Protein AF-A0A170X2B5-F1 (afdb_monomer_lite)

Structure (mmCIF, N/CA/C/O backbone):
data_AF-A0A170X2B5-F1
#
_entry.id   AF-A0A170X2B5-F1
#
loop_
_atom_site.group_PDB
_atom_site.id
_atom_site.type_symbol
_atom_site.label_atom_id
_atom_site.label_alt_id
_atom_site.label_comp_id
_atom_site.label_asym_id
_atom_site.label_entity_id
_atom_site.label_seq_id
_atom_site.pdbx_PDB_ins_code
_atom_site.Cartn_x
_atom_site.Cartn_y
_atom_site.Cartn_z
_atom_site.occupancy
_atom_site.B_iso_or_equiv
_atom_site.auth_seq_id
_atom_site.auth_comp_id
_atom_site.auth_asym_id
_atom_site.auth_atom_id
_atom_site.pdbx_PDB_model_num
ATOM 1 N N . ARG A 1 1 ? 8.138 -15.549 -5.832 1.00 56.69 1 ARG A N 1
ATOM 2 C CA . ARG A 1 1 ? 6.780 -16.140 -5.921 1.00 56.69 1 ARG A CA 1
ATOM 3 C C . ARG A 1 1 ? 6.515 -16.837 -4.591 1.00 56.69 1 ARG A C 1
ATOM 5 O O . ARG A 1 1 ? 7.469 -17.420 -4.102 1.00 56.69 1 ARG A O 1
ATOM 12 N N . ASN A 1 2 ? 5.337 -16.688 -3.973 1.00 73.25 2 ASN A N 1
ATOM 13 C CA . ASN A 1 2 ? 4.998 -17.035 -2.564 1.00 73.25 2 ASN A CA 1
ATOM 14 C C . ASN A 1 2 ? 5.078 -15.882 -1.540 1.00 73.25 2 ASN A C 1
ATOM 16 O O . ASN A 1 2 ? 5.063 -16.135 -0.339 1.00 73.25 2 ASN A O 1
ATOM 20 N N . ILE A 1 3 ? 5.154 -14.622 -1.978 1.00 79.69 3 ILE A N 1
ATOM 21 C CA . ILE A 1 3 ? 5.000 -13.473 -1.072 1.00 79.69 3 ILE A CA 1
ATOM 22 C C . ILE A 1 3 ? 3.590 -12.928 -1.269 1.00 79.69 3 ILE A C 1
ATOM 24 O O . ILE A 1 3 ? 3.231 -12.557 -2.380 1.00 79.69 3 ILE A O 1
ATOM 28 N N . MET A 1 4 ? 2.819 -12.886 -0.188 1.00 86.19 4 MET A N 1
ATOM 29 C CA . MET A 1 4 ? 1.478 -12.313 -0.137 1.00 86.19 4 MET A CA 1
ATOM 30 C C . MET A 1 4 ? 1.563 -10.942 0.532 1.00 86.19 4 MET A C 1
ATOM 32 O O . MET A 1 4 ? 1.890 -10.845 1.717 1.00 86.19 4 MET A O 1
ATOM 36 N N . VAL A 1 5 ? 1.322 -9.878 -0.233 1.00 88.00 5 VAL A N 1
ATOM 37 C CA . VAL A 1 5 ? 1.413 -8.499 0.264 1.00 88.00 5 VAL A CA 1
ATOM 38 C C . VAL A 1 5 ? 0.024 -8.029 0.665 1.00 88.00 5 VAL A C 1
ATOM 40 O O . VAL A 1 5 ? -0.795 -7.701 -0.182 1.00 88.00 5 VAL A O 1
ATOM 43 N N . LEU A 1 6 ? -0.244 -8.008 1.967 1.00 90.75 6 LEU A N 1
ATOM 44 C CA . LEU A 1 6 ? -1.526 -7.553 2.492 1.00 90.75 6 LEU A CA 1
ATOM 45 C C . LEU A 1 6 ? -1.599 -6.018 2.560 1.00 90.75 6 LEU A C 1
ATOM 47 O O . LEU A 1 6 ? -0.607 -5.385 2.950 1.00 90.75 6 LEU A O 1
ATOM 51 N N . PRO A 1 7 ? -2.761 -5.404 2.270 1.00 90.25 7 PRO A N 1
ATOM 52 C CA . PRO A 1 7 ? -2.955 -3.981 2.499 1.00 90.25 7 PRO A CA 1
ATOM 53 C C . PRO A 1 7 ? -2.938 -3.688 3.997 1.00 90.25 7 PRO A C 1
ATOM 55 O O . PRO A 1 7 ? -3.407 -4.469 4.824 1.00 90.25 7 PRO A O 1
ATOM 58 N N . ARG A 1 8 ? -2.402 -2.524 4.349 1.00 92.25 8 ARG A N 1
ATOM 59 C CA . ARG A 1 8 ? -2.264 -2.091 5.735 1.00 92.25 8 ARG A CA 1
ATOM 60 C C . ARG A 1 8 ? -2.862 -0.708 5.901 1.00 92.25 8 ARG A C 1
ATOM 62 O O . ARG A 1 8 ? -2.387 0.241 5.280 1.00 92.25 8 ARG A O 1
ATOM 69 N N . GLN A 1 9 ? -3.851 -0.587 6.774 1.00 94.00 9 GLN A N 1
ATOM 70 C CA . GLN A 1 9 ? -4.535 0.664 7.054 1.00 94.00 9 GLN A CA 1
ATOM 71 C C . GLN A 1 9 ? -3.797 1.494 8.113 1.00 94.00 9 GLN A C 1
ATOM 73 O O . GLN A 1 9 ? -3.094 0.987 8.998 1.00 94.00 9 GLN A O 1
ATOM 78 N N . THR A 1 10 ? -3.952 2.810 8.011 1.00 90.81 10 THR A N 1
ATOM 79 C CA . THR A 1 10 ? -3.491 3.770 9.014 1.00 90.81 10 THR A CA 1
ATOM 80 C C . THR A 1 10 ? -4.519 3.884 10.133 1.00 90.81 10 THR A C 1
ATOM 82 O O . THR A 1 10 ? -5.711 3.942 9.868 1.00 90.81 10 THR A O 1
ATOM 85 N N . CYS A 1 11 ? -4.070 3.947 11.388 1.00 92.31 11 CYS A N 1
ATOM 86 C CA . CYS A 1 11 ? -4.952 4.139 12.548 1.00 92.31 11 CYS A CA 1
ATOM 87 C C . CYS A 1 11 ? -4.786 5.512 13.219 1.00 92.31 11 CYS A C 1
ATOM 89 O O . CYS A 1 11 ? -5.167 5.687 14.371 1.00 92.31 11 CYS A O 1
ATOM 91 N N . GLY A 1 12 ? -4.144 6.469 12.540 1.00 90.94 12 GLY A N 1
ATOM 92 C CA . GLY A 1 12 ? -3.863 7.803 13.086 1.00 90.94 12 GLY A CA 1
ATOM 93 C C . GLY A 1 12 ? -2.773 7.850 14.166 1.00 90.94 12 GLY A C 1
ATOM 94 O O . GLY A 1 12 ? -2.406 8.933 14.610 1.00 90.94 12 GLY A O 1
ATOM 95 N N . LEU A 1 13 ? -2.206 6.709 14.572 1.00 92.62 13 LEU A N 1
ATOM 96 C CA . LEU A 1 13 ? -1.119 6.652 15.551 1.00 92.62 13 LEU A CA 1
ATOM 97 C C . LEU A 1 13 ? 0.247 6.707 14.865 1.00 92.62 13 LEU A C 1
ATOM 99 O O . LEU A 1 13 ? 0.565 5.891 13.999 1.00 92.62 13 LEU A O 1
ATOM 103 N N . PHE A 1 14 ? 1.081 7.655 15.290 1.00 90.00 14 PHE A N 1
ATOM 104 C CA . PHE A 1 14 ? 2.428 7.849 14.756 1.00 90.00 14 PHE A CA 1
ATOM 105 C C . PHE A 1 14 ? 3.500 7.412 15.759 1.00 90.00 14 PHE A C 1
ATOM 107 O O . PHE A 1 14 ? 3.285 7.410 16.971 1.00 90.00 14 PHE A O 1
ATOM 114 N N . THR A 1 15 ? 4.696 7.093 15.259 1.00 87.06 15 THR A N 1
ATOM 115 C CA . THR A 1 15 ? 5.852 6.659 16.072 1.00 87.06 15 THR A CA 1
ATOM 116 C C . THR A 1 15 ? 6.238 7.647 17.175 1.00 87.06 15 THR A C 1
ATOM 118 O O . THR A 1 15 ? 6.606 7.233 18.274 1.00 87.06 15 THR A O 1
ATOM 121 N N . HIS A 1 16 ? 6.160 8.946 16.877 1.00 85.62 16 HIS A N 1
ATOM 122 C CA . HIS A 1 16 ? 6.552 10.046 17.762 1.00 85.62 16 HIS A CA 1
ATOM 123 C C . HIS A 1 16 ? 5.426 10.490 18.708 1.00 85.62 16 HIS A C 1
ATOM 125 O O . HIS A 1 16 ? 5.660 11.263 19.641 1.00 85.62 16 HIS A O 1
ATOM 131 N N . THR A 1 17 ? 4.205 10.000 18.488 1.00 85.75 17 THR A N 1
ATOM 132 C CA . THR A 1 17 ? 3.031 10.348 19.281 1.00 85.75 17 THR A CA 1
ATOM 133 C C . THR A 1 17 ? 2.853 9.324 20.391 1.00 85.75 17 THR A C 1
ATOM 135 O O . THR A 1 17 ? 2.286 8.249 20.203 1.00 85.75 17 THR A O 1
ATOM 138 N N . ILE A 1 18 ? 3.400 9.661 21.554 1.00 88.69 18 ILE A N 1
ATOM 139 C CA . ILE A 1 18 ? 3.427 8.788 22.735 1.00 88.69 18 ILE A CA 1
ATOM 140 C C . ILE A 1 18 ? 2.471 9.293 23.825 1.00 88.69 18 ILE A C 1
ATOM 142 O O . ILE A 1 18 ? 1.933 8.502 24.594 1.00 88.69 18 ILE A O 1
ATOM 146 N N . LEU A 1 19 ? 2.256 10.610 23.870 1.00 91.62 19 LEU A N 1
ATOM 147 C CA . LEU A 1 19 ? 1.374 11.286 24.819 1.00 91.62 19 LEU A CA 1
ATOM 148 C C . LEU A 1 19 ? 0.162 11.849 24.084 1.00 91.62 19 LEU A C 1
ATOM 150 O O . LEU A 1 19 ? 0.310 12.367 22.972 1.00 91.62 19 LEU A O 1
ATOM 154 N N . ILE A 1 20 ? -1.006 11.818 24.723 1.00 91.69 20 ILE A N 1
ATOM 155 C CA . ILE A 1 20 ? -2.254 12.328 24.137 1.00 91.69 20 ILE A CA 1
ATOM 156 C C . ILE A 1 20 ? -2.165 13.826 23.825 1.00 91.69 20 ILE A C 1
ATOM 158 O O . ILE A 1 20 ? -2.660 14.286 22.801 1.00 91.69 20 ILE A O 1
ATOM 162 N N . SER A 1 21 ? -1.443 14.583 24.654 1.00 91.31 21 SER A N 1
ATOM 163 C CA . SER A 1 21 ? -1.207 16.019 24.467 1.00 91.31 21 SER A CA 1
ATOM 164 C C . SER A 1 21 ? -0.381 16.351 23.221 1.00 91.31 21 SER A C 1
ATOM 166 O O . SER A 1 21 ? -0.419 17.480 22.742 1.00 91.31 21 SER A O 1
ATOM 168 N N . ARG A 1 22 ? 0.363 15.374 22.686 1.00 90.81 22 ARG A N 1
ATOM 169 C CA . ARG A 1 22 ? 1.165 15.500 21.459 1.00 90.81 22 ARG A CA 1
ATOM 170 C C . ARG A 1 22 ? 0.482 14.876 20.244 1.00 90.81 22 ARG A C 1
ATOM 172 O O . ARG A 1 22 ? 1.098 14.803 19.180 1.00 90.81 22 ARG A O 1
ATOM 179 N N . TYR A 1 23 ? -0.747 14.383 20.391 1.00 93.06 23 TYR A N 1
ATOM 180 C CA . TYR A 1 23 ? -1.500 13.858 19.263 1.00 93.06 23 TYR A CA 1
ATOM 181 C C . TYR A 1 23 ? -1.845 14.995 18.289 1.00 93.06 23 TYR A C 1
ATOM 183 O O . TYR A 1 23 ? -2.363 16.025 18.731 1.00 93.06 23 TYR A O 1
ATOM 191 N N . PRO A 1 24 ? -1.561 14.864 16.979 1.00 90.69 24 PRO A N 1
ATOM 192 C CA . PRO A 1 24 ? -1.877 15.911 16.011 1.00 90.69 24 PRO A CA 1
ATOM 193 C C . PRO A 1 24 ? -3.379 16.218 15.982 1.00 90.69 24 PRO A C 1
ATOM 195 O O . PRO A 1 24 ? -4.180 15.364 15.616 1.00 90.69 24 PRO A O 1
ATOM 198 N N . GLY A 1 25 ? -3.762 17.447 16.340 1.00 90.56 25 GLY A N 1
ATOM 199 C CA . GLY A 1 25 ? -5.168 17.857 16.476 1.00 90.56 25 GLY A CA 1
ATOM 200 C C . GLY A 1 25 ? -5.806 17.537 17.834 1.00 90.56 25 GLY A C 1
ATOM 201 O O . GLY A 1 25 ? -6.996 17.762 18.005 1.00 90.56 25 GLY A O 1
ATOM 202 N N . GLY A 1 26 ? -5.026 17.059 18.806 1.00 92.44 26 GLY A N 1
ATOM 203 C CA . GLY A 1 26 ? -5.472 16.854 20.180 1.00 92.44 26 GLY A CA 1
ATOM 204 C C . GLY A 1 26 ? -6.373 15.635 20.379 1.00 92.44 26 GLY A C 1
ATOM 205 O O . GLY A 1 26 ? -6.635 14.855 19.464 1.00 92.44 26 GLY A O 1
ATOM 206 N N . ARG A 1 27 ? -6.826 15.461 21.624 1.00 93.81 27 ARG A N 1
ATOM 207 C CA . ARG A 1 27 ? -7.636 14.308 22.036 1.00 93.81 27 ARG A CA 1
ATOM 208 C C . ARG A 1 27 ? -8.955 14.209 21.271 1.00 93.81 27 ARG A C 1
ATOM 210 O O . ARG A 1 27 ? -9.309 13.118 20.845 1.00 93.81 27 ARG A O 1
ATOM 217 N N . GLU A 1 28 ? -9.636 15.334 21.075 1.00 95.31 28 GLU A N 1
ATOM 218 C CA . GLU A 1 28 ? -10.939 15.384 20.401 1.00 95.31 28 GLU A CA 1
ATOM 219 C C . GLU A 1 28 ? -10.862 14.787 18.995 1.00 95.31 28 GLU A C 1
ATOM 221 O O . GLU A 1 28 ? -11.665 13.928 18.657 1.00 95.31 28 GLU A O 1
ATOM 226 N N . LYS A 1 29 ? -9.817 15.107 18.222 1.00 95.31 29 LYS A N 1
ATOM 227 C CA . LYS A 1 29 ? -9.622 14.530 16.885 1.00 95.31 29 LYS A CA 1
ATOM 228 C C . LYS A 1 29 ? -9.412 13.012 16.900 1.00 95.31 29 LYS A C 1
ATOM 230 O O . LYS A 1 29 ? -9.828 12.317 15.971 1.00 95.31 29 LYS A O 1
ATOM 235 N N . LEU A 1 30 ? -8.728 12.483 17.918 1.00 95.69 30 LEU A N 1
ATOM 236 C CA . LEU A 1 30 ? -8.590 11.033 18.079 1.00 95.69 30 LEU A CA 1
ATOM 237 C C . LEU A 1 30 ? -9.952 10.399 18.392 1.00 95.69 30 LEU A C 1
ATOM 239 O O . LEU A 1 30 ? -10.316 9.399 17.776 1.00 95.69 30 LEU A O 1
ATOM 243 N N . ASP A 1 31 ? -10.713 11.011 19.299 1.00 96.88 31 ASP A N 1
ATOM 244 C CA . ASP A 1 31 ? -12.041 10.541 19.698 1.00 96.88 31 ASP A CA 1
ATOM 245 C C . ASP A 1 31 ? -13.045 10.602 18.534 1.00 96.88 31 ASP A C 1
ATOM 247 O O . ASP A 1 31 ? -13.781 9.641 18.323 1.00 96.88 31 ASP A O 1
ATOM 251 N N . GLU A 1 32 ? -13.017 11.653 17.713 1.00 97.44 32 GLU A N 1
ATOM 252 C CA . GLU A 1 32 ? -13.817 11.774 16.487 1.00 97.44 32 GLU A CA 1
ATOM 253 C C . GLU A 1 32 ? -13.506 10.656 15.485 1.00 97.44 32 GLU A C 1
ATOM 255 O O . GLU A 1 32 ? -14.419 10.052 14.923 1.00 97.44 32 GLU A O 1
ATOM 260 N N . SER A 1 33 ? -12.223 10.323 15.287 1.00 97.12 33 SER A N 1
ATOM 261 C CA . SER A 1 33 ? -11.824 9.214 14.406 1.00 97.12 33 SER A CA 1
ATOM 262 C C . SER A 1 33 ? -12.380 7.866 14.886 1.00 97.12 33 SER A C 1
ATOM 264 O O . SER A 1 33 ? -12.791 7.027 14.079 1.00 97.12 33 SER A O 1
ATOM 266 N N . ILE A 1 34 ? -12.438 7.673 16.207 1.00 97.88 34 ILE A N 1
ATOM 267 C CA . ILE A 1 34 ? -12.951 6.467 16.868 1.00 97.88 34 ILE A CA 1
ATOM 268 C C . ILE A 1 34 ? -14.485 6.394 16.820 1.00 97.88 34 ILE A C 1
ATOM 270 O O . ILE A 1 34 ? -15.044 5.318 16.610 1.00 97.88 34 ILE A O 1
ATOM 274 N N . GLN A 1 35 ? -15.174 7.511 17.048 1.00 97.06 35 GLN A N 1
ATOM 275 C CA . GLN A 1 35 ? -16.621 7.568 17.269 1.00 97.06 35 GLN A CA 1
ATOM 276 C C . GLN A 1 35 ? -17.369 7.933 15.983 1.00 97.06 35 GLN A C 1
ATOM 278 O O . GLN A 1 35 ? -17.970 8.997 15.865 1.00 97.06 35 GLN A O 1
ATOM 283 N N . GLY A 1 36 ? -17.331 7.037 14.995 1.00 94.69 36 GLY A N 1
ATOM 284 C CA . GLY A 1 36 ? -18.012 7.236 13.707 1.00 94.69 36 GLY A CA 1
ATOM 285 C C . GLY A 1 36 ? -17.149 7.872 12.610 1.00 94.69 36 GLY A C 1
ATOM 286 O O . GLY A 1 36 ? -17.575 7.923 11.453 1.00 94.69 36 GLY A O 1
ATOM 287 N N . GLY A 1 37 ? -15.936 8.318 12.945 1.00 96.75 37 GLY A N 1
ATOM 288 C CA . GLY A 1 37 ? -14.978 8.876 11.995 1.00 96.75 37 GLY A CA 1
ATOM 289 C C . GLY A 1 37 ? -14.173 7.833 11.214 1.00 96.75 37 GLY A C 1
ATOM 290 O O . GLY A 1 37 ? -14.607 6.701 10.995 1.00 96.75 37 GLY A O 1
ATOM 291 N N . GLU A 1 38 ? -12.986 8.243 10.762 1.00 95.81 38 GLU A N 1
ATOM 292 C CA . GLU A 1 38 ? -12.147 7.498 9.811 1.00 95.81 38 GLU A CA 1
ATOM 293 C C . GLU A 1 38 ? -11.797 6.080 10.288 1.00 95.81 38 GLU A C 1
ATOM 295 O O . GLU A 1 38 ? -11.941 5.117 9.528 1.00 95.81 38 GLU A O 1
ATOM 300 N N . LEU A 1 39 ? -11.368 5.922 11.546 1.00 97.00 39 LEU A N 1
ATOM 301 C CA . LEU A 1 39 ? -10.990 4.610 12.066 1.00 97.00 39 LEU A CA 1
ATOM 302 C C . LEU A 1 39 ? -12.206 3.682 12.142 1.00 97.00 39 LEU A C 1
ATOM 304 O O . LEU A 1 39 ? -12.126 2.539 11.698 1.00 97.00 39 LEU A O 1
ATOM 308 N N . PHE A 1 40 ? -13.337 4.174 12.652 1.00 97.56 40 PHE A N 1
ATOM 309 C CA . PHE A 1 40 ? -14.586 3.411 12.677 1.00 97.56 40 PHE A CA 1
ATOM 310 C C . PHE A 1 40 ? -15.018 2.973 11.274 1.00 97.56 40 PHE A C 1
ATOM 312 O O . PHE A 1 40 ? -15.285 1.792 11.049 1.00 97.56 40 PHE A O 1
ATOM 319 N N . GLN A 1 41 ? -15.043 3.904 10.320 1.00 96.62 41 GLN A N 1
ATOM 320 C CA . GLN A 1 41 ? -15.431 3.625 8.938 1.00 96.62 41 GLN A CA 1
ATOM 321 C C . GLN A 1 41 ? -14.504 2.601 8.285 1.00 96.62 41 GLN A C 1
ATOM 323 O O . GLN A 1 41 ? -14.973 1.726 7.562 1.00 96.62 41 GLN A O 1
ATOM 328 N N . THR A 1 42 ? -13.208 2.642 8.599 1.00 96.44 42 THR A N 1
ATOM 329 C CA . THR A 1 42 ? -12.247 1.643 8.122 1.00 96.44 42 THR A CA 1
ATOM 330 C C . THR A 1 42 ? -12.654 0.233 8.555 1.00 96.44 42 THR A C 1
ATOM 332 O O . THR A 1 42 ? -12.725 -0.653 7.707 1.00 96.44 42 THR A O 1
ATOM 335 N N . PHE A 1 43 ? -13.014 0.033 9.829 1.00 96.56 43 PHE A N 1
ATOM 336 C CA . PHE A 1 43 ? -13.509 -1.261 10.312 1.00 96.56 43 PHE A CA 1
ATOM 337 C C . PHE A 1 43 ? -14.807 -1.706 9.629 1.00 96.56 43 PHE A C 1
ATOM 339 O O . PHE A 1 43 ? -14.979 -2.895 9.379 1.00 96.56 43 PHE A O 1
ATOM 346 N N . VAL A 1 44 ? -15.725 -0.773 9.360 1.00 96.31 44 VAL A N 1
ATOM 347 C CA . VAL A 1 44 ? -17.039 -1.083 8.772 1.00 96.31 44 VAL A CA 1
ATOM 348 C C . VAL A 1 44 ? -16.938 -1.411 7.283 1.00 96.31 44 VAL A C 1
ATOM 350 O O . VAL A 1 44 ? -17.627 -2.314 6.812 1.00 96.31 44 VAL A O 1
ATOM 353 N N . TYR A 1 45 ? -16.093 -0.701 6.537 1.00 95.62 45 TYR A N 1
ATOM 354 C CA . TYR A 1 45 ? -16.008 -0.837 5.082 1.00 95.62 45 TYR A CA 1
ATOM 355 C C . TYR A 1 45 ? -15.019 -1.901 4.608 1.00 95.62 45 TYR A C 1
ATOM 357 O O . TYR A 1 45 ? -15.082 -2.296 3.446 1.00 95.62 45 TYR A O 1
ATOM 365 N N . ASN A 1 46 ? -14.131 -2.392 5.478 1.00 94.88 46 ASN A N 1
ATOM 366 C CA . ASN A 1 46 ? -13.152 -3.410 5.111 1.00 94.88 46 ASN A CA 1
ATOM 367 C C . ASN A 1 46 ? -13.455 -4.745 5.808 1.00 94.88 46 ASN A C 1
ATOM 369 O O . ASN A 1 46 ? -13.517 -4.789 7.040 1.00 94.88 46 ASN A O 1
ATOM 373 N N . PRO A 1 47 ? -13.570 -5.862 5.064 1.00 93.88 47 PRO A N 1
ATOM 374 C CA . PRO A 1 47 ? -13.778 -7.182 5.662 1.00 93.88 47 PRO A CA 1
ATOM 375 C C . PRO A 1 47 ? -12.526 -7.701 6.385 1.00 93.88 47 PRO A C 1
ATOM 377 O O . PRO A 1 47 ? -12.631 -8.488 7.325 1.00 93.88 47 PRO A O 1
ATOM 380 N N . ILE A 1 48 ? -11.337 -7.260 5.961 1.00 95.19 48 ILE A N 1
ATOM 381 C CA . ILE A 1 48 ? -10.048 -7.595 6.570 1.00 95.19 48 ILE A CA 1
ATOM 382 C C . ILE A 1 48 ? -9.342 -6.294 6.935 1.00 95.19 48 ILE A C 1
ATOM 384 O O . ILE A 1 48 ? -9.105 -5.439 6.085 1.00 95.19 48 ILE A O 1
ATOM 388 N N . ASN A 1 49 ? -8.997 -6.161 8.213 1.00 95.50 49 ASN A N 1
ATOM 389 C CA . ASN A 1 49 ? -8.391 -4.960 8.770 1.00 95.50 49 ASN A CA 1
ATOM 390 C C . ASN A 1 49 ? -7.014 -5.283 9.356 1.00 95.50 49 ASN A C 1
ATOM 392 O O . ASN A 1 49 ? -6.887 -6.164 10.208 1.00 95.50 49 ASN A O 1
ATOM 396 N N . ILE A 1 50 ? -5.990 -4.553 8.920 1.00 95.75 50 ILE A N 1
ATOM 397 C CA . ILE A 1 50 ? -4.597 -4.703 9.342 1.00 95.75 50 ILE A CA 1
ATOM 398 C C . ILE A 1 50 ? -4.034 -3.323 9.650 1.00 95.75 50 ILE A C 1
ATOM 400 O O . ILE A 1 50 ? -3.658 -2.560 8.763 1.00 95.75 50 ILE A O 1
ATOM 404 N N . PHE A 1 51 ? -3.917 -3.009 10.933 1.00 95.44 51 PHE A N 1
ATOM 405 C CA . PHE A 1 51 ? -3.440 -1.702 11.365 1.00 95.44 51 PHE A CA 1
ATOM 406 C C . PHE A 1 51 ? -1.961 -1.729 11.741 1.00 95.44 51 PHE A C 1
ATOM 408 O O . PHE A 1 51 ? -1.487 -2.639 12.421 1.00 95.44 51 PHE A O 1
ATOM 415 N N . MET A 1 52 ? -1.230 -0.684 11.349 1.00 93.44 52 MET A N 1
ATOM 416 C CA . MET A 1 52 ? 0.103 -0.429 11.894 1.00 93.44 52 MET A CA 1
ATOM 417 C C . MET A 1 52 ? -0.005 0.296 13.232 1.00 93.44 52 MET A C 1
ATOM 419 O O . MET A 1 52 ? -0.589 1.368 13.304 1.00 93.44 52 MET A O 1
ATOM 423 N N . SER A 1 53 ? 0.662 -0.224 14.255 1.00 93.19 53 SER A N 1
ATOM 424 C CA . SER A 1 53 ? 1.005 0.528 15.465 1.00 93.19 53 SER A CA 1
ATOM 425 C C . SER A 1 53 ? 2.473 0.291 15.808 1.00 93.19 53 SER A C 1
ATOM 427 O O . SER A 1 53 ? 3.137 -0.547 15.192 1.00 93.19 53 SER A O 1
ATOM 429 N N . HIS A 1 54 ? 2.994 1.034 16.780 1.00 92.81 54 HIS A N 1
ATOM 430 C CA . HIS A 1 54 ? 4.376 0.912 17.230 1.00 92.81 54 HIS A CA 1
ATOM 431 C C . HIS A 1 54 ? 4.444 0.594 18.717 1.00 92.81 54 HIS A C 1
ATOM 433 O O . HIS A 1 54 ? 3.558 0.971 19.479 1.00 92.81 54 HIS A O 1
ATOM 439 N N . MET A 1 55 ? 5.543 -0.035 19.142 1.00 92.94 55 MET A N 1
ATOM 440 C CA . MET A 1 55 ? 5.797 -0.366 20.549 1.00 92.94 55 MET A CA 1
ATOM 441 C C . MET A 1 55 ? 5.619 0.848 21.476 1.00 92.94 55 MET A C 1
ATOM 443 O O . MET A 1 55 ? 5.018 0.728 22.540 1.00 92.94 55 MET A O 1
ATOM 447 N N . SER A 1 56 ? 6.064 2.034 21.048 1.00 92.31 56 SER A N 1
ATOM 448 C CA . SER A 1 56 ? 5.919 3.278 21.811 1.00 92.31 56 SER A CA 1
ATOM 449 C C . SER A 1 56 ? 4.460 3.678 22.058 1.00 92.31 56 SER A C 1
ATOM 451 O O . SER A 1 56 ? 4.171 4.264 23.098 1.00 92.31 56 SER A O 1
ATOM 453 N N . ASN A 1 57 ? 3.527 3.316 21.169 1.00 94.19 57 ASN A N 1
ATOM 454 C CA . ASN A 1 57 ? 2.101 3.616 21.334 1.00 94.19 57 ASN A CA 1
ATOM 455 C C . ASN A 1 57 ? 1.432 2.769 22.433 1.00 94.19 57 ASN A C 1
ATOM 457 O O . ASN A 1 57 ? 0.330 3.101 22.866 1.00 94.19 57 ASN A O 1
ATOM 461 N N . TYR A 1 58 ? 2.083 1.697 22.894 1.00 94.62 58 TYR A N 1
ATOM 462 C CA . TYR A 1 58 ? 1.641 0.883 24.032 1.00 94.62 58 TYR A CA 1
ATOM 463 C C . TYR A 1 58 ? 2.293 1.315 25.358 1.00 94.62 58 TYR A C 1
ATOM 465 O O . TYR A 1 58 ? 1.943 0.787 26.411 1.00 94.62 58 TYR A O 1
ATOM 473 N N . GLY A 1 59 ? 3.230 2.270 25.325 1.00 91.06 59 GLY A N 1
ATOM 474 C CA . GLY A 1 59 ? 3.829 2.885 26.514 1.00 91.06 59 GLY A CA 1
ATOM 475 C C . GLY A 1 59 ? 3.094 4.153 26.968 1.00 91.06 59 GLY A C 1
ATOM 476 O O . GLY A 1 59 ? 2.160 4.598 26.309 1.00 91.06 59 GLY A O 1
ATOM 477 N N . ASN A 1 60 ? 3.547 4.751 28.078 1.00 90.00 60 ASN A N 1
ATOM 478 C CA . ASN A 1 60 ? 3.025 5.995 28.679 1.00 90.00 60 ASN A CA 1
ATOM 479 C C . ASN A 1 60 ? 1.487 6.060 28.728 1.00 90.00 60 ASN A C 1
ATOM 481 O O . ASN A 1 60 ? 0.886 5.293 29.477 1.00 90.00 60 ASN A O 1
ATOM 485 N N . ASP A 1 61 ? 0.864 6.921 27.914 1.00 93.06 61 ASP A N 1
ATOM 486 C CA . ASP A 1 61 ? -0.592 7.128 27.861 1.00 93.06 61 ASP A CA 1
ATOM 487 C C . ASP A 1 61 ? -1.339 5.977 27.167 1.00 93.06 61 ASP A C 1
ATOM 489 O O . ASP A 1 61 ? -2.566 5.988 27.082 1.00 93.06 61 ASP A O 1
ATOM 493 N N . ARG A 1 62 ? -0.610 4.970 26.666 1.00 94.62 62 ARG A N 1
ATOM 494 C CA . ARG A 1 62 ? -1.143 3.739 26.062 1.00 94.62 62 ARG A CA 1
ATOM 495 C C . ARG A 1 62 ? -2.139 4.029 24.939 1.00 94.62 62 ARG A C 1
ATOM 497 O O . ARG A 1 62 ? -3.189 3.392 24.845 1.00 94.62 62 ARG A O 1
ATOM 504 N N . LEU A 1 63 ? -1.793 4.977 24.069 1.00 95.25 63 LEU A N 1
ATOM 505 C CA . LEU A 1 63 ? -2.659 5.459 22.990 1.00 95.25 63 LEU A CA 1
ATOM 506 C C . LEU A 1 63 ? -3.198 4.337 22.099 1.00 95.25 63 LEU A C 1
ATOM 508 O O . LEU A 1 63 ? -4.356 4.396 21.698 1.00 95.25 63 LEU A O 1
ATOM 512 N N . ALA A 1 64 ? -2.406 3.298 21.822 1.00 95.94 64 ALA A N 1
ATOM 513 C CA . ALA A 1 64 ? -2.875 2.147 21.052 1.00 95.94 64 ALA A CA 1
ATOM 514 C C . ALA A 1 64 ? -4.027 1.414 21.752 1.00 95.94 64 ALA A C 1
ATOM 516 O O . ALA A 1 64 ? -5.046 1.142 21.120 1.00 95.94 64 ALA A O 1
ATOM 517 N N . LEU A 1 65 ? -3.900 1.149 23.057 1.00 96.38 65 LEU A N 1
ATOM 518 C CA . LEU A 1 65 ? -4.952 0.487 23.832 1.00 96.38 65 LEU A CA 1
ATOM 519 C C . LEU A 1 65 ? -6.201 1.364 23.904 1.00 96.38 65 LEU A C 1
ATOM 521 O O . LEU A 1 65 ? -7.286 0.893 23.580 1.00 96.38 65 LEU A O 1
ATOM 525 N N . TYR A 1 66 ? -6.039 2.651 24.225 1.00 96.00 66 TYR A N 1
ATOM 526 C CA . TYR A 1 66 ? -7.150 3.603 24.243 1.00 96.00 66 TYR A CA 1
ATOM 527 C C . TYR A 1 66 ? -7.906 3.622 22.908 1.00 96.00 66 TYR A C 1
ATOM 529 O O . TYR A 1 66 ? -9.129 3.501 22.885 1.00 96.00 66 TYR A O 1
ATOM 537 N N . THR A 1 67 ? -7.174 3.713 21.797 1.00 96.69 67 THR A N 1
ATOM 538 C CA . THR A 1 67 ? -7.743 3.822 20.449 1.00 96.69 67 THR A CA 1
ATOM 539 C C . THR A 1 67 ? -8.502 2.558 20.052 1.00 96.69 67 THR A C 1
ATOM 541 O O . THR A 1 67 ? -9.681 2.624 19.696 1.00 96.69 67 THR A O 1
ATOM 544 N N . PHE A 1 68 ? -7.854 1.390 20.140 1.00 97.25 68 PHE A N 1
ATOM 545 C CA . PHE A 1 68 ? -8.448 0.140 19.666 1.00 97.25 68 PHE A CA 1
ATOM 546 C C . PHE A 1 68 ? -9.534 -0.399 20.598 1.00 97.25 68 PHE A C 1
ATOM 548 O O . PHE A 1 68 ? -10.547 -0.902 20.116 1.00 97.25 68 PHE A O 1
ATOM 555 N N . GLU A 1 69 ? -9.399 -0.257 21.919 1.00 97.19 69 GLU A N 1
ATOM 556 C CA . GLU A 1 69 ? -10.481 -0.645 22.828 1.00 97.19 69 GLU A CA 1
ATOM 557 C C . GLU A 1 69 ? -11.721 0.224 22.625 1.00 97.19 69 GLU A C 1
ATOM 559 O O . GLU A 1 69 ? -12.841 -0.293 22.625 1.00 97.19 69 GLU A O 1
ATOM 564 N N . SER A 1 70 ? -11.536 1.532 22.435 1.00 97.62 70 SER A N 1
ATOM 565 C CA . SER A 1 70 ? -12.653 2.462 22.272 1.00 97.62 70 SER A CA 1
ATOM 566 C C . SER A 1 70 ? -13.384 2.235 20.953 1.00 97.62 70 SER A C 1
ATOM 568 O O . SER A 1 70 ? -14.612 2.159 20.961 1.00 97.62 70 SER A O 1
ATOM 570 N N . VAL A 1 71 ? -12.669 2.026 19.838 1.00 97.88 71 VAL A N 1
ATOM 571 C CA . VAL A 1 71 ? -13.333 1.760 18.549 1.00 97.88 71 VAL A CA 1
ATOM 572 C C . VAL A 1 71 ? -14.033 0.403 18.546 1.00 97.88 71 VAL A C 1
ATOM 574 O O . VAL A 1 71 ? -15.150 0.302 18.051 1.00 97.88 71 VAL A O 1
ATOM 577 N N . ILE A 1 72 ? -13.457 -0.630 19.173 1.00 97.19 72 ILE A N 1
ATOM 578 C CA . ILE A 1 72 ? -14.112 -1.943 19.296 1.00 97.19 72 ILE A CA 1
ATOM 579 C C . ILE A 1 72 ? -15.377 -1.845 20.158 1.00 97.19 72 ILE A C 1
ATOM 581 O O . ILE A 1 72 ? -16.398 -2.442 19.812 1.00 97.19 72 ILE A O 1
ATOM 585 N N . LYS A 1 73 ? -15.340 -1.092 21.267 1.00 97.56 73 LYS A N 1
ATOM 586 C CA . LYS A 1 73 ? -16.534 -0.823 22.087 1.00 97.56 73 LYS A CA 1
ATOM 587 C C . LYS A 1 73 ? -17.601 -0.103 21.267 1.00 97.56 73 LYS A C 1
ATOM 589 O O . LYS A 1 73 ? -18.745 -0.543 21.255 1.00 97.56 73 LYS A O 1
ATOM 594 N N . PHE A 1 74 ? -17.219 0.943 20.539 1.00 97.94 74 PHE A N 1
ATOM 595 C CA . PHE A 1 74 ? -18.139 1.703 19.700 1.00 97.94 74 PHE A CA 1
ATOM 596 C C . PHE A 1 74 ? -18.759 0.831 18.593 1.00 97.94 74 PHE A C 1
ATOM 598 O O . PHE A 1 74 ? -19.978 0.810 18.444 1.00 97.94 74 PHE A O 1
ATOM 605 N N . LEU A 1 75 ? -17.957 0.021 17.894 1.00 97.38 75 LEU A N 1
ATOM 606 C CA . LEU A 1 75 ? -18.433 -0.938 16.890 1.00 97.38 75 LEU A CA 1
ATOM 607 C C . LEU A 1 75 ? -19.470 -1.906 17.461 1.00 97.38 75 LEU A C 1
ATOM 609 O O . LEU A 1 75 ? -20.494 -2.132 16.828 1.00 97.38 75 LEU A O 1
ATOM 613 N N . ARG A 1 76 ? -19.239 -2.455 18.659 1.00 96.44 76 ARG A N 1
ATOM 614 C CA . ARG A 1 76 ? -20.187 -3.375 19.312 1.00 96.44 76 ARG A CA 1
ATOM 615 C C . ARG A 1 76 ? -21.491 -2.698 19.726 1.00 96.44 76 ARG A C 1
ATOM 617 O O . ARG A 1 76 ? -22.524 -3.356 19.733 1.00 96.44 76 ARG A O 1
ATOM 624 N N . CYS A 1 77 ? -21.445 -1.419 20.093 1.00 97.31 77 CYS A N 1
ATOM 625 C CA . CYS A 1 77 ? -22.641 -0.666 20.466 1.00 97.31 77 CYS A CA 1
ATOM 626 C C . CYS A 1 77 ? -23.503 -0.302 19.252 1.00 97.31 77 CYS A C 1
ATOM 628 O O . CYS A 1 77 ? -24.726 -0.310 19.351 1.00 97.31 77 CYS A O 1
ATOM 630 N N . TRP A 1 78 ? -22.871 0.030 18.124 1.00 97.50 78 TRP A N 1
ATOM 631 C CA . TRP A 1 78 ? -23.549 0.643 16.976 1.00 97.50 78 TRP A CA 1
ATOM 632 C C . TRP A 1 78 ? -23.688 -0.270 15.757 1.00 97.50 78 TRP A C 1
ATOM 634 O O . TRP A 1 78 ? -24.328 0.102 14.776 1.00 97.50 78 TRP A O 1
ATOM 644 N N . THR A 1 79 ? -23.105 -1.467 15.791 1.00 96.94 79 THR A N 1
ATOM 645 C CA . THR A 1 79 ? -23.158 -2.433 14.689 1.00 96.94 79 THR A CA 1
ATOM 646 C C . THR A 1 79 ? -23.365 -3.847 15.225 1.00 96.94 79 THR A C 1
ATOM 648 O O . THR A 1 79 ? -23.118 -4.127 16.395 1.00 96.94 79 THR A O 1
ATOM 651 N N . ASN A 1 80 ? -23.762 -4.769 14.348 1.00 96.88 80 ASN A N 1
ATOM 652 C CA . ASN A 1 80 ? -23.830 -6.198 14.664 1.00 96.88 80 ASN A CA 1
ATOM 653 C C . ASN A 1 80 ? -22.617 -6.977 14.110 1.00 96.88 80 ASN A C 1
ATOM 655 O O . ASN A 1 80 ? -22.712 -8.167 13.804 1.00 96.88 80 ASN A O 1
ATOM 659 N N . LEU A 1 81 ? -21.482 -6.296 13.906 1.00 96.00 81 LEU A N 1
ATOM 660 C CA . LEU A 1 81 ? -20.277 -6.915 13.358 1.00 96.00 81 LEU A CA 1
ATOM 661 C C . LEU A 1 81 ? -19.638 -7.860 14.380 1.00 96.00 81 LEU A C 1
ATOM 663 O O . LEU A 1 81 ? -19.423 -7.516 15.544 1.00 96.00 81 LEU A O 1
ATOM 667 N N . LYS A 1 82 ? -19.276 -9.059 13.921 1.00 95.12 82 LYS A N 1
ATOM 668 C CA . LYS A 1 82 ? -18.525 -10.036 14.712 1.00 95.12 82 LYS A CA 1
ATOM 669 C C . LYS A 1 82 ? -17.055 -9.958 14.333 1.00 95.12 82 LYS A C 1
ATOM 671 O O . LYS A 1 82 ? -16.671 -10.365 13.242 1.00 95.12 82 LYS A O 1
ATOM 676 N N . LEU A 1 83 ? -16.246 -9.429 15.243 1.00 94.19 83 LEU A N 1
ATOM 677 C CA . LEU A 1 83 ? -14.808 -9.292 15.042 1.00 94.19 83 LEU A CA 1
ATOM 678 C C . LEU A 1 83 ? -14.084 -10.571 15.476 1.00 94.19 83 LEU A C 1
ATOM 680 O O . LEU A 1 83 ? -14.315 -11.078 16.574 1.00 94.19 83 LEU A O 1
ATOM 684 N N . SER A 1 84 ? -13.171 -11.047 14.636 1.00 94.88 84 SER A N 1
ATOM 685 C CA . SER A 1 84 ? -12.248 -12.148 14.924 1.00 94.88 84 SER A CA 1
ATOM 686 C C . SER A 1 84 ? -10.837 -11.758 14.501 1.00 94.88 84 SER A C 1
ATOM 688 O O . SER A 1 84 ? -10.666 -11.067 13.498 1.00 94.88 84 SER A O 1
ATOM 690 N N . SER A 1 85 ? -9.828 -12.220 15.234 1.00 94.56 85 SER A N 1
ATOM 691 C CA . SER A 1 85 ? -8.423 -12.064 14.863 1.00 94.56 85 SER A CA 1
ATOM 692 C C . SER A 1 85 ? -7.845 -13.395 14.392 1.00 94.56 85 SER A C 1
ATOM 694 O O . SER A 1 85 ? -8.253 -14.465 14.844 1.00 94.56 85 SER A O 1
ATOM 696 N N . ALA A 1 86 ? -6.884 -13.325 13.478 1.00 95.44 86 ALA A N 1
ATOM 697 C CA . ALA A 1 86 ? -6.142 -14.480 13.003 1.00 95.44 86 ALA A CA 1
ATOM 698 C C . ALA A 1 86 ? -4.672 -14.096 12.761 1.00 95.44 86 ALA A C 1
ATOM 700 O O . ALA A 1 86 ? -4.372 -12.911 12.578 1.00 95.44 86 ALA A O 1
ATOM 701 N N . PRO A 1 87 ? -3.740 -15.066 12.768 1.00 95.44 87 PRO A N 1
ATOM 702 C CA . PRO A 1 87 ? -2.347 -14.811 12.421 1.00 95.44 87 PRO A CA 1
ATOM 703 C C . PRO A 1 87 ? -2.183 -14.299 10.976 1.00 95.44 87 PRO A C 1
ATOM 705 O O . PRO A 1 87 ? -3.018 -14.613 10.124 1.00 95.44 87 PRO A O 1
ATOM 708 N N . PRO A 1 88 ? -1.078 -13.594 10.653 1.00 92.94 88 PRO A N 1
ATOM 709 C CA . PRO A 1 88 ? -0.871 -13.002 9.328 1.00 92.94 88 PRO A CA 1
ATOM 710 C C . PRO A 1 88 ? -0.981 -13.975 8.149 1.00 92.94 88 PRO A C 1
ATOM 712 O O . PRO A 1 88 ? -1.522 -13.599 7.118 1.00 92.94 88 PRO A O 1
ATOM 715 N N . HIS A 1 89 ? -0.514 -15.221 8.290 1.00 93.56 89 HIS A N 1
ATOM 716 C CA . HIS 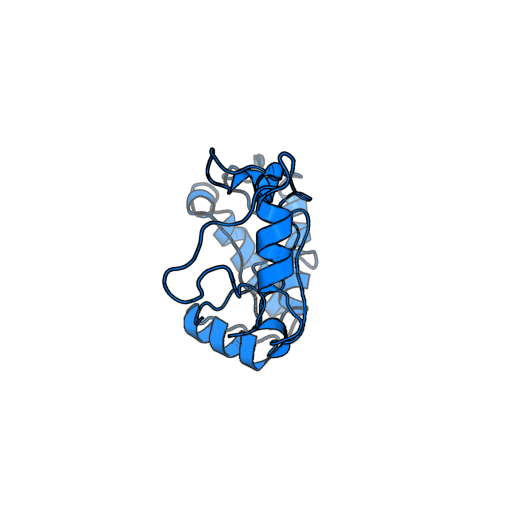A 1 89 ? -0.598 -16.212 7.208 1.00 93.56 89 HIS A CA 1
ATOM 717 C C . HIS A 1 89 ? -2.053 -16.593 6.887 1.00 93.56 89 HIS A C 1
ATOM 719 O O . HIS A 1 89 ? -2.440 -16.590 5.725 1.00 93.56 89 HIS A O 1
ATOM 725 N N . VAL A 1 90 ? -2.881 -16.812 7.914 1.00 95.25 90 VAL A N 1
ATOM 726 C CA . VAL A 1 90 ? -4.314 -17.108 7.752 1.00 95.25 90 VAL A CA 1
ATOM 727 C C . VAL A 1 90 ? -5.051 -15.908 7.158 1.00 95.25 90 VAL A C 1
ATOM 729 O O . VAL A 1 90 ? -5.902 -16.067 6.287 1.00 95.25 90 VAL A O 1
ATOM 732 N N . LEU A 1 91 ? -4.719 -14.690 7.607 1.00 94.75 91 LEU A N 1
ATOM 733 C CA . LEU A 1 91 ? -5.290 -13.466 7.038 1.00 94.75 91 LEU A CA 1
ATOM 734 C C . LEU A 1 91 ? -4.914 -13.297 5.565 1.00 94.75 91 LEU A C 1
ATOM 736 O O . LEU A 1 91 ? -5.763 -12.885 4.784 1.00 94.75 91 LEU A O 1
ATOM 740 N N . ALA A 1 92 ? -3.679 -13.636 5.187 1.00 93.50 92 ALA A N 1
ATOM 741 C CA . ALA A 1 92 ? -3.213 -13.588 3.807 1.00 93.50 92 ALA A CA 1
ATOM 742 C C . ALA A 1 92 ? -4.007 -14.535 2.906 1.00 93.50 92 ALA A C 1
ATOM 744 O O . ALA A 1 92 ? -4.589 -14.093 1.918 1.00 93.50 92 ALA A O 1
ATOM 745 N N . GLU A 1 93 ? -4.114 -15.806 3.293 1.00 94.06 93 GLU A N 1
ATOM 746 C CA . GLU A 1 93 ? -4.917 -16.792 2.564 1.00 94.06 93 GLU A CA 1
ATOM 747 C C . GLU A 1 93 ? -6.375 -16.339 2.435 1.00 94.06 93 GLU A C 1
ATOM 749 O O . GLU A 1 93 ? -6.964 -16.398 1.354 1.00 94.06 93 GLU A O 1
ATOM 754 N N . LYS A 1 94 ? -6.955 -15.812 3.522 1.00 95.00 94 LYS A N 1
ATOM 755 C CA . LYS A 1 94 ? -8.327 -15.307 3.498 1.00 95.00 94 LYS A CA 1
ATOM 756 C C . LYS A 1 94 ? -8.478 -14.086 2.592 1.00 95.00 94 LYS A C 1
ATOM 758 O O . LYS A 1 94 ? -9.463 -14.017 1.862 1.00 95.00 94 LYS A O 1
ATOM 763 N N . TYR A 1 95 ? -7.527 -13.155 2.610 1.00 95.19 95 TYR A N 1
ATOM 764 C CA . TYR A 1 95 ? -7.555 -11.955 1.777 1.00 95.19 95 TYR A CA 1
ATOM 765 C C . TYR A 1 95 ? -7.545 -12.301 0.293 1.00 95.19 95 TYR A C 1
ATOM 767 O O . TYR A 1 95 ? -8.467 -11.924 -0.422 1.00 95.19 95 TYR A O 1
ATOM 775 N N . PHE A 1 96 ? -6.581 -13.103 -0.153 1.00 93.94 96 PHE A N 1
ATOM 776 C CA . PHE A 1 96 ? -6.480 -13.477 -1.565 1.00 93.94 96 PHE A CA 1
ATOM 777 C C . PHE A 1 96 ? -7.559 -14.476 -2.010 1.00 93.94 96 PHE A C 1
ATOM 779 O O . PHE A 1 96 ? -7.804 -14.609 -3.203 1.00 93.94 96 PHE A O 1
ATOM 786 N N . SER A 1 97 ? -8.272 -15.123 -1.076 1.00 94.94 97 SER A N 1
ATOM 787 C CA . SER A 1 97 ? -9.512 -15.845 -1.404 1.00 94.94 97 SER A CA 1
ATOM 788 C C . SER A 1 97 ? -10.685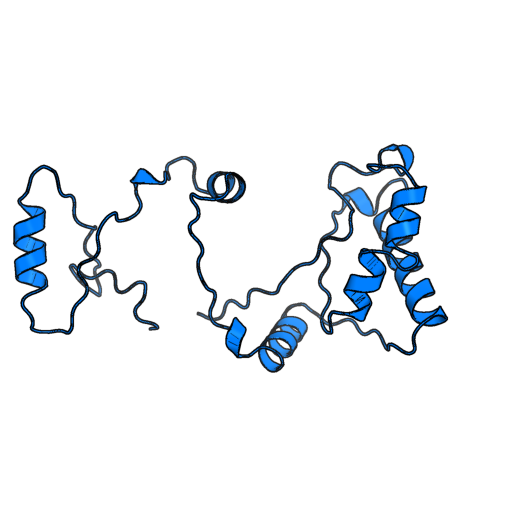 -14.916 -1.744 1.00 94.94 97 SER A C 1
ATOM 790 O O . SER A 1 97 ? -11.589 -15.325 -2.468 1.00 94.94 97 SER A O 1
ATOM 792 N N . LEU A 1 98 ? -10.688 -13.688 -1.207 1.00 95.12 98 LEU A N 1
ATOM 793 C CA . LEU A 1 98 ? -11.711 -12.670 -1.468 1.00 95.12 98 LEU A CA 1
ATOM 794 C C . LEU A 1 98 ? -11.343 -11.774 -2.656 1.00 95.12 98 LEU A C 1
ATOM 796 O O . LEU A 1 98 ? -12.241 -11.375 -3.388 1.00 95.12 98 LEU A O 1
ATOM 800 N N . TYR A 1 99 ? -10.048 -11.497 -2.836 1.00 93.62 99 TYR A N 1
ATOM 801 C CA . TYR A 1 99 ? -9.495 -10.608 -3.864 1.00 93.62 99 TYR A CA 1
ATOM 802 C C . TYR A 1 99 ? -8.435 -11.337 -4.712 1.00 93.62 99 TYR A C 1
ATOM 804 O O . TYR A 1 99 ? -7.242 -11.023 -4.625 1.00 93.62 99 TYR A O 1
ATOM 812 N N . PRO A 1 100 ? -8.817 -12.368 -5.489 1.00 91.69 100 PRO A N 1
ATOM 813 C CA . PRO A 1 100 ? -7.872 -13.131 -6.308 1.00 91.69 100 PRO A CA 1
ATOM 814 C C . PRO A 1 100 ? -7.156 -12.274 -7.365 1.00 91.69 100 PRO A C 1
ATOM 816 O O . PRO A 1 100 ? -6.026 -12.577 -7.741 1.00 91.69 100 PRO A O 1
ATOM 819 N N . GLU A 1 101 ? -7.783 -11.193 -7.825 1.00 90.25 101 GLU A N 1
ATOM 820 C CA . GLU A 1 101 ? -7.235 -10.235 -8.786 1.00 90.25 101 GLU A CA 1
ATOM 821 C C . GLU A 1 101 ? -6.069 -9.404 -8.237 1.00 90.25 101 GLU A C 1
ATOM 823 O O . GLU A 1 101 ? -5.253 -8.914 -9.014 1.00 90.25 101 GLU A O 1
ATOM 828 N N . GLU A 1 102 ? -5.949 -9.274 -6.914 1.00 88.94 102 GLU A N 1
ATOM 829 C CA . GLU A 1 102 ? -4.865 -8.523 -6.271 1.00 88.94 102 GLU A CA 1
ATOM 830 C C . GLU A 1 102 ? -3.641 -9.394 -5.952 1.00 88.94 102 GLU A C 1
ATOM 832 O O . GLU A 1 102 ? -2.646 -8.902 -5.415 1.00 88.94 102 GLU A O 1
ATOM 837 N N . ALA A 1 103 ? -3.694 -10.693 -6.268 1.00 84.62 103 ALA A N 1
ATOM 838 C CA . ALA A 1 103 ? -2.611 -11.632 -5.982 1.00 84.62 103 ALA A CA 1
ATOM 839 C C . ALA A 1 103 ? -1.313 -11.303 -6.738 1.00 84.62 103 ALA A C 1
ATOM 841 O O . ALA A 1 103 ? -0.225 -11.591 -6.230 1.00 84.62 103 ALA A O 1
ATOM 842 N N . ASP A 1 104 ? -1.420 -10.704 -7.928 1.00 82.25 104 ASP A N 1
ATOM 843 C CA . ASP A 1 104 ? -0.267 -10.247 -8.702 1.00 82.25 104 ASP A CA 1
ATOM 844 C C . ASP A 1 104 ? -0.039 -8.740 -8.482 1.00 82.25 104 ASP A C 1
ATOM 846 O O . ASP A 1 104 ? -0.872 -7.920 -8.880 1.00 82.25 104 ASP A O 1
ATOM 850 N N . PRO A 1 105 ? 1.059 -8.333 -7.817 1.00 79.00 105 PRO A N 1
ATOM 851 C CA . PRO A 1 105 ? 1.282 -6.934 -7.498 1.00 79.00 105 PRO A CA 1
ATOM 852 C C . PRO A 1 105 ? 1.602 -6.116 -8.750 1.00 79.00 105 PRO A C 1
ATOM 854 O O . PRO A 1 105 ? 2.518 -6.424 -9.515 1.00 79.00 105 PRO A O 1
ATOM 857 N N . VAL A 1 106 ? 0.927 -4.976 -8.891 1.00 81.81 106 VAL A N 1
ATOM 858 C CA . VAL A 1 106 ? 1.262 -3.983 -9.914 1.00 81.81 106 VAL A CA 1
ATOM 859 C C . VAL A 1 106 ? 2.333 -3.037 -9.374 1.00 81.81 106 VAL A C 1
ATOM 861 O O . VAL A 1 106 ? 2.090 -2.215 -8.488 1.00 81.81 106 VAL A O 1
ATOM 864 N N . TRP A 1 107 ? 3.542 -3.133 -9.923 1.00 80.62 107 TRP A N 1
ATOM 865 C CA . TRP A 1 107 ? 4.649 -2.254 -9.551 1.00 80.62 107 TRP A CA 1
ATOM 866 C C . TRP A 1 107 ? 4.459 -0.855 -10.147 1.00 80.62 107 TRP A C 1
ATOM 868 O O . TRP A 1 107 ? 4.529 -0.661 -11.360 1.00 80.62 107 TRP A O 1
ATOM 878 N N . GLY A 1 108 ? 4.240 0.141 -9.287 1.00 84.25 108 GLY A N 1
ATOM 879 C CA . GLY A 1 108 ? 4.201 1.548 -9.689 1.00 84.25 108 GLY A CA 1
ATOM 880 C C . GLY A 1 108 ? 5.591 2.130 -9.966 1.00 84.25 108 GLY A C 1
ATOM 881 O O . GLY A 1 108 ? 6.608 1.566 -9.561 1.00 84.25 108 GLY A O 1
ATOM 882 N N . ASN A 1 109 ? 5.648 3.303 -10.611 1.00 87.88 109 ASN A N 1
ATOM 883 C CA . ASN A 1 109 ? 6.918 3.991 -10.839 1.00 87.88 109 ASN A CA 1
ATOM 884 C C . ASN A 1 109 ? 7.496 4.512 -9.501 1.00 87.88 109 ASN A C 1
ATOM 886 O O . ASN A 1 109 ? 6.949 5.451 -8.909 1.00 87.88 109 ASN A O 1
ATOM 890 N N . PRO A 1 110 ? 8.633 3.970 -9.031 1.00 87.75 110 PRO A N 1
ATOM 891 C CA . PRO A 1 110 ? 9.234 4.335 -7.746 1.00 87.75 110 PRO A CA 1
ATOM 892 C C . PRO A 1 110 ? 9.738 5.784 -7.719 1.00 87.75 110 PRO A C 1
ATOM 894 O O . PRO A 1 110 ? 9.968 6.351 -6.654 1.00 87.75 110 PRO A O 1
ATOM 897 N N . CYS A 1 111 ? 9.892 6.415 -8.883 1.00 89.31 111 CYS A N 1
ATOM 898 C CA . CYS A 1 111 ? 10.409 7.767 -9.006 1.00 89.31 111 CYS A CA 1
ATOM 899 C C . CYS A 1 111 ? 9.366 8.864 -8.774 1.00 89.31 111 CYS A C 1
ATOM 901 O O . CYS A 1 111 ? 9.758 10.022 -8.606 1.00 89.31 111 CYS A O 1
ATOM 903 N N . HIS A 1 112 ? 8.077 8.509 -8.753 1.00 90.25 112 HIS A N 1
ATOM 904 C CA . HIS A 1 112 ? 6.970 9.454 -8.582 1.00 90.25 112 HIS A CA 1
ATOM 905 C C . HIS A 1 112 ? 6.797 9.893 -7.122 1.00 90.25 112 HIS A C 1
ATOM 907 O O . HIS A 1 112 ? 6.411 11.030 -6.872 1.00 90.25 112 HIS A O 1
ATOM 913 N N . ASP A 1 113 ? 7.122 9.026 -6.158 1.00 88.44 113 ASP A N 1
ATOM 914 C CA . ASP A 1 113 ? 6.990 9.325 -4.731 1.00 88.44 113 ASP A CA 1
ATOM 915 C C . ASP A 1 113 ? 8.375 9.397 -4.057 1.00 88.44 113 ASP A C 1
ATOM 917 O O . ASP A 1 113 ? 9.107 8.400 -4.031 1.00 88.44 113 ASP A O 1
ATOM 921 N N . PRO A 1 114 ? 8.759 10.541 -3.456 1.00 87.62 114 PRO A N 1
ATOM 922 C CA . PRO A 1 114 ? 10.007 10.662 -2.706 1.00 87.62 114 PRO A CA 1
ATOM 923 C C . PRO A 1 114 ? 10.179 9.609 -1.601 1.00 87.62 114 PRO A C 1
ATOM 925 O O . PRO A 1 114 ? 11.308 9.243 -1.277 1.00 87.62 114 PRO A O 1
ATOM 928 N N . ARG A 1 115 ? 9.087 9.096 -1.018 1.00 85.56 115 ARG A N 1
ATOM 929 C CA . ARG A 1 115 ? 9.114 8.044 0.011 1.00 85.56 115 ARG A CA 1
ATOM 930 C C . ARG A 1 115 ? 9.618 6.715 -0.548 1.00 85.56 115 ARG A C 1
ATOM 932 O O . ARG A 1 115 ? 10.369 6.029 0.140 1.00 85.56 115 ARG A O 1
ATOM 939 N N . HIS A 1 116 ? 9.279 6.386 -1.795 1.00 86.94 116 HIS A N 1
ATOM 940 C CA . HIS A 1 116 ? 9.770 5.179 -2.464 1.00 86.94 116 HIS A CA 1
ATOM 941 C C . HIS A 1 116 ? 11.260 5.285 -2.812 1.00 86.94 116 HIS A C 1
ATOM 943 O O . HIS A 1 116 ? 11.985 4.301 -2.718 1.00 86.94 116 HIS A O 1
ATOM 949 N N . LYS A 1 117 ? 11.763 6.488 -3.115 1.00 84.56 117 LYS A N 1
ATOM 950 C CA . LYS A 1 117 ? 13.210 6.707 -3.289 1.00 84.56 117 LYS A CA 1
ATOM 951 C C . LYS A 1 117 ? 13.985 6.537 -1.980 1.00 84.56 117 LYS A C 1
ATOM 953 O O . LYS A 1 117 ? 15.098 6.032 -1.993 1.00 84.56 117 LYS A O 1
ATOM 958 N N . LYS A 1 118 ? 13.403 6.929 -0.840 1.00 86.12 118 LYS A N 1
ATOM 959 C CA . LYS A 1 118 ? 14.062 6.827 0.478 1.00 86.12 118 LYS A CA 1
ATOM 960 C C . LYS A 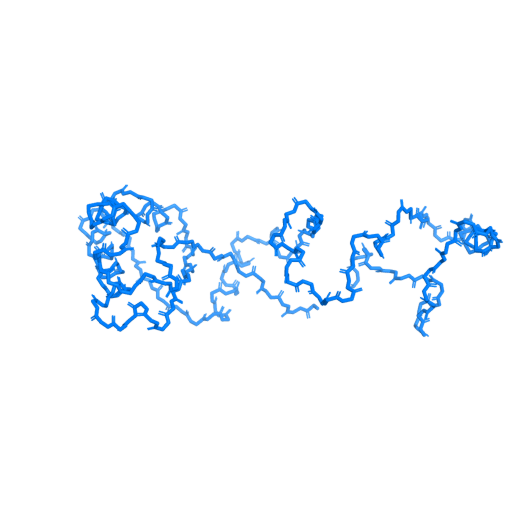1 118 ? 14.288 5.390 0.955 1.00 86.12 118 LYS A C 1
ATOM 962 O O . LYS A 1 118 ? 15.152 5.185 1.798 1.00 86.12 118 LYS A O 1
ATOM 967 N N . ILE A 1 119 ? 13.523 4.421 0.447 1.00 86.25 119 ILE A N 1
ATOM 968 C CA . ILE A 1 119 ? 13.697 2.995 0.777 1.00 86.25 119 ILE A CA 1
ATOM 969 C C . ILE A 1 119 ? 14.688 2.284 -0.155 1.00 86.25 119 ILE A C 1
ATOM 971 O O . ILE A 1 119 ? 14.966 1.101 0.029 1.00 86.25 119 ILE A O 1
ATOM 975 N N . TRP A 1 120 ? 15.206 2.970 -1.175 1.00 86.50 120 TRP A N 1
ATOM 976 C CA . TRP A 1 120 ? 16.216 2.404 -2.057 1.00 86.50 120 TRP A CA 1
ATOM 977 C C . TRP A 1 120 ? 17.588 2.393 -1.393 1.00 86.50 120 TRP A C 1
ATOM 979 O O . TRP A 1 120 ? 17.910 3.235 -0.557 1.00 86.50 120 TRP A O 1
ATOM 989 N N . SER A 1 121 ? 18.420 1.440 -1.812 1.00 86.12 121 SER A N 1
ATOM 990 C CA . SER A 1 121 ? 19.844 1.464 -1.481 1.00 86.12 121 SER A CA 1
ATOM 991 C C . SER A 1 121 ? 20.466 2.782 -1.952 1.00 86.12 121 SER A C 1
ATOM 993 O O . SER A 1 121 ? 20.125 3.272 -3.028 1.00 86.12 121 SER A O 1
ATOM 995 N N . HIS A 1 122 ? 21.400 3.336 -1.177 1.00 84.12 122 HIS A N 1
ATOM 996 C CA . HIS A 1 122 ? 21.999 4.655 -1.426 1.00 84.12 122 HIS A CA 1
ATOM 997 C C . HIS A 1 122 ? 22.654 4.807 -2.808 1.00 84.12 122 HIS A C 1
ATOM 999 O O . HIS A 1 122 ? 22.787 5.916 -3.311 1.00 84.12 122 HIS A O 1
ATOM 1005 N N . ASN A 1 123 ? 23.055 3.698 -3.427 1.00 86.19 123 ASN A N 1
ATOM 1006 C CA . ASN A 1 123 ? 23.658 3.659 -4.757 1.00 86.19 123 ASN A CA 1
ATOM 1007 C C . ASN A 1 123 ? 22.641 3.606 -5.910 1.00 86.19 123 ASN A C 1
ATOM 1009 O O . ASN A 1 123 ? 23.057 3.617 -7.069 1.00 86.19 123 ASN A O 1
ATOM 1013 N N . LYS A 1 124 ? 21.336 3.512 -5.620 1.00 86.06 124 LYS A N 1
ATOM 1014 C CA . LYS A 1 124 ? 20.290 3.399 -6.637 1.00 86.06 124 LYS A CA 1
ATOM 1015 C C . LYS A 1 124 ? 19.648 4.741 -6.948 1.00 86.06 124 LYS A C 1
ATOM 1017 O O . LYS A 1 124 ? 19.216 5.461 -6.052 1.00 86.06 124 LYS A O 1
ATOM 1022 N N . THR A 1 125 ? 19.526 5.047 -8.235 1.00 88.44 125 THR A N 1
ATOM 1023 C CA . THR A 1 125 ? 18.881 6.271 -8.723 1.00 88.44 125 THR A CA 1
ATOM 1024 C C . THR A 1 125 ? 17.898 5.954 -9.843 1.00 88.44 125 THR A C 1
ATOM 1026 O O . THR A 1 125 ? 17.965 4.909 -10.487 1.00 88.44 125 THR A O 1
ATOM 1029 N N . CYS A 1 126 ? 16.965 6.870 -10.092 1.00 89.25 126 CYS A N 1
ATOM 1030 C CA . CYS A 1 126 ? 15.984 6.738 -11.172 1.00 89.25 126 CYS A CA 1
ATOM 1031 C C . CYS A 1 126 ? 16.614 6.667 -12.568 1.00 89.25 126 CYS A C 1
ATOM 1033 O O . CYS A 1 126 ? 15.987 6.176 -13.498 1.00 89.25 126 CYS A O 1
ATOM 1035 N N . GLU A 1 127 ? 17.851 7.142 -12.713 1.00 87.88 127 GLU A N 1
ATOM 1036 C CA . GLU A 1 127 ? 18.589 7.100 -13.975 1.00 87.88 127 GLU A CA 1
ATOM 1037 C C . GLU A 1 127 ? 19.063 5.692 -14.339 1.00 87.88 127 GLU A C 1
ATOM 1039 O O . GLU A 1 127 ? 19.356 5.443 -15.503 1.00 87.88 127 GLU A O 1
ATOM 1044 N N . GLN A 1 128 ? 19.102 4.776 -13.367 1.00 86.12 128 GLN A N 1
ATOM 1045 C CA . GLN A 1 128 ? 19.494 3.381 -13.567 1.00 86.12 128 GLN A CA 1
ATOM 1046 C C . GLN A 1 128 ? 18.339 2.495 -14.057 1.00 86.12 128 GLN A C 1
ATOM 1048 O O . GLN A 1 128 ? 18.554 1.316 -14.336 1.00 86.12 128 GLN A O 1
ATOM 1053 N N . LEU A 1 129 ? 17.112 3.024 -14.145 1.00 89.31 129 LEU A N 1
ATOM 1054 C CA . LEU A 1 129 ? 15.992 2.300 -14.744 1.00 89.31 129 LEU A CA 1
ATOM 1055 C C . LEU A 1 129 ? 16.117 2.296 -16.278 1.00 89.31 129 LEU A C 1
ATOM 1057 O O . LEU A 1 129 ? 16.562 3.292 -16.858 1.00 89.31 129 LEU A O 1
ATOM 1061 N N . PRO A 1 130 ? 15.701 1.211 -16.959 1.00 91.75 130 PRO A N 1
ATOM 1062 C CA . PRO A 1 130 ? 15.737 1.152 -18.414 1.00 91.75 130 PRO A CA 1
ATOM 1063 C C . PRO A 1 130 ? 14.847 2.247 -19.013 1.00 91.75 130 PRO A C 1
ATOM 1065 O O . PRO A 1 130 ? 13.675 2.376 -18.663 1.00 91.75 130 PRO A O 1
ATOM 1068 N N . ARG A 1 131 ? 15.408 3.037 -19.935 1.00 91.50 131 ARG A N 1
ATOM 1069 C CA . ARG A 1 131 ? 14.682 4.107 -20.650 1.00 91.50 131 ARG A CA 1
ATOM 1070 C C . ARG A 1 131 ? 13.968 3.618 -21.908 1.00 91.50 131 ARG A C 1
ATOM 1072 O O . ARG A 1 131 ? 13.131 4.326 -22.454 1.00 91.50 131 ARG A O 1
ATOM 1079 N N . PHE A 1 132 ? 14.326 2.431 -22.380 1.00 90.19 132 PHE A N 1
ATOM 1080 C CA . PHE A 1 132 ? 13.782 1.810 -23.576 1.00 90.19 132 PHE A CA 1
ATOM 1081 C C . PHE A 1 132 ? 13.802 0.288 -23.389 1.00 90.19 132 PHE A C 1
ATOM 1083 O O . PHE A 1 132 ? 14.663 -0.240 -22.683 1.00 90.19 132 PHE A O 1
ATOM 1090 N N . LEU A 1 133 ? 12.840 -0.402 -24.003 1.00 93.62 133 LEU A N 1
ATOM 1091 C CA . LEU A 1 133 ? 12.701 -1.854 -23.958 1.00 93.62 133 LEU A CA 1
ATOM 1092 C C . LEU A 1 133 ? 12.569 -2.391 -25.386 1.00 93.62 133 LEU A C 1
ATOM 1094 O O . LEU A 1 133 ? 11.749 -1.893 -26.158 1.00 93.62 133 LEU A O 1
ATOM 1098 N N . VAL A 1 134 ? 13.334 -3.433 -25.720 1.00 93.31 134 VAL A N 1
ATOM 1099 C CA . VAL A 1 134 ? 13.081 -4.247 -26.916 1.00 93.31 134 VAL A CA 1
ATOM 1100 C C . VAL A 1 134 ? 12.044 -5.295 -26.542 1.00 93.31 134 VAL A C 1
ATOM 1102 O O . VAL A 1 134 ? 12.341 -6.222 -25.791 1.00 93.31 134 VAL A O 1
ATOM 1105 N N . ILE A 1 135 ? 10.828 -5.138 -27.056 1.00 92.12 135 ILE A N 1
ATOM 1106 C CA . ILE A 1 135 ? 9.751 -6.116 -26.900 1.00 92.12 135 ILE A CA 1
ATOM 1107 C C . ILE A 1 135 ? 9.416 -6.711 -28.263 1.00 92.12 135 ILE A C 1
ATOM 1109 O O . ILE A 1 135 ? 9.328 -5.997 -29.260 1.00 92.12 135 ILE A O 1
ATOM 1113 N N . GLY A 1 136 ? 9.231 -8.022 -28.318 1.00 86.50 136 GLY A N 1
ATOM 1114 C CA . GLY A 1 136 ? 8.875 -8.697 -29.556 1.00 86.50 136 GLY A CA 1
ATOM 1115 C C . GLY A 1 136 ? 8.720 -10.198 -29.358 1.00 86.50 136 GLY A C 1
ATOM 1116 O O . GLY A 1 136 ? 9.246 -10.750 -28.389 1.00 86.50 136 GLY A O 1
ATOM 1117 N N . PRO A 1 137 ? 7.993 -10.877 -30.258 1.00 89.69 137 PRO A N 1
ATOM 1118 C CA . PRO A 1 137 ? 7.969 -12.326 -30.264 1.00 89.69 137 PRO A CA 1
ATOM 1119 C C . PRO A 1 137 ? 9.350 -12.864 -30.652 1.00 89.69 137 PRO A C 1
ATOM 1121 O O . PRO A 1 137 ? 10.141 -12.207 -31.338 1.00 89.69 137 PRO A O 1
ATOM 1124 N N . GLN A 1 138 ? 9.628 -14.094 -30.230 1.00 88.38 138 GLN A N 1
ATOM 1125 C CA . GLN A 1 138 ? 10.878 -14.768 -30.562 1.00 88.38 138 GLN A CA 1
ATOM 1126 C C . GLN A 1 138 ? 11.068 -14.871 -32.084 1.00 88.38 138 GLN A C 1
ATOM 1128 O O . GLN A 1 138 ? 10.102 -14.927 -32.844 1.00 88.38 138 GLN A O 1
ATOM 1133 N N . LYS A 1 139 ? 12.333 -14.959 -32.517 1.00 91.94 139 LYS A N 1
ATOM 1134 C CA . LYS A 1 139 ? 12.733 -15.160 -33.926 1.00 91.94 139 LYS A CA 1
ATOM 1135 C C . LYS A 1 139 ? 12.421 -13.986 -34.866 1.00 91.94 139 LYS A C 1
ATOM 1137 O O . LYS A 1 139 ? 12.353 -14.171 -36.075 1.00 91.94 139 LYS A O 1
ATOM 1142 N N . THR A 1 140 ? 12.301 -12.774 -34.331 1.00 94.81 140 THR A N 1
ATOM 1143 C CA . THR A 1 140 ? 12.141 -11.534 -35.118 1.00 94.81 140 THR A CA 1
ATOM 1144 C C . THR A 1 140 ? 13.430 -10.715 -35.248 1.00 94.81 140 THR A C 1
ATOM 1146 O O . THR A 1 140 ? 13.403 -9.581 -35.713 1.00 94.81 140 THR A O 1
ATOM 1149 N N . GLY A 1 141 ? 14.575 -11.284 -34.856 1.00 95.00 141 GLY A N 1
ATOM 1150 C CA . GLY A 1 141 ? 15.872 -10.601 -34.918 1.00 95.00 141 GLY A CA 1
ATOM 1151 C C . GLY A 1 141 ? 16.143 -9.648 -33.747 1.00 95.00 141 GLY A C 1
ATOM 1152 O O . GLY A 1 141 ? 17.003 -8.780 -33.864 1.00 95.00 141 GLY A O 1
ATOM 1153 N N . THR A 1 142 ? 15.455 -9.814 -32.612 1.00 94.75 142 THR A N 1
ATOM 1154 C CA . THR A 1 142 ? 15.661 -9.013 -31.390 1.00 94.75 142 THR A CA 1
ATOM 1155 C C . THR A 1 142 ? 17.103 -9.057 -30.886 1.00 94.75 142 THR A C 1
ATOM 1157 O O . THR A 1 142 ? 17.628 -8.010 -30.522 1.00 94.75 142 THR A O 1
ATOM 1160 N N . THR A 1 143 ? 17.775 -10.212 -30.939 1.00 94.00 143 THR A N 1
ATOM 1161 C CA . THR A 1 143 ? 19.201 -10.334 -30.585 1.00 94.00 143 THR A CA 1
ATOM 1162 C C . THR A 1 143 ? 20.087 -9.497 -31.505 1.00 94.00 143 THR A C 1
ATOM 1164 O O . THR A 1 143 ? 20.948 -8.771 -31.024 1.00 94.00 143 THR A O 1
ATOM 1167 N N . ALA A 1 144 ? 19.850 -9.524 -32.822 1.00 95.00 144 ALA A N 1
ATOM 1168 C CA . ALA A 1 144 ? 20.624 -8.717 -33.766 1.00 95.00 144 ALA A CA 1
ATOM 1169 C C . ALA A 1 144 ? 20.422 -7.215 -33.511 1.00 95.00 144 ALA A C 1
ATOM 1171 O O . ALA A 1 144 ? 21.392 -6.462 -33.449 1.00 95.00 144 ALA A O 1
ATOM 1172 N N . LEU A 1 145 ? 19.172 -6.789 -33.291 1.00 94.94 145 LEU A N 1
ATOM 1173 C CA . LEU A 1 145 ? 18.856 -5.413 -32.907 1.00 94.94 145 LEU A CA 1
ATOM 1174 C C . LEU A 1 145 ? 19.549 -5.019 -31.594 1.00 94.94 145 LEU A C 1
ATOM 1176 O O . LEU A 1 145 ? 20.171 -3.962 -31.533 1.00 94.94 145 LEU A O 1
ATOM 1180 N N . TYR A 1 146 ? 19.479 -5.870 -30.569 1.00 94.19 146 TYR A N 1
ATOM 1181 C CA . TYR A 1 146 ? 20.162 -5.672 -29.291 1.00 94.19 146 TYR A CA 1
ATOM 1182 C C . TYR A 1 146 ? 21.672 -5.490 -29.492 1.00 94.19 146 TYR A C 1
ATOM 1184 O O . TYR A 1 146 ? 22.231 -4.502 -29.021 1.00 94.19 146 TYR A O 1
ATOM 1192 N N . THR A 1 147 ? 22.319 -6.366 -30.270 1.00 93.88 147 THR A N 1
ATOM 1193 C CA . THR A 1 147 ? 23.753 -6.268 -30.571 1.00 93.88 147 THR A CA 1
ATOM 1194 C C . THR A 1 147 ? 24.102 -4.960 -31.275 1.00 93.88 147 THR A C 1
ATOM 1196 O O . THR A 1 147 ? 25.065 -4.305 -30.884 1.00 93.88 147 THR A O 1
ATOM 1199 N N . PHE A 1 148 ? 23.326 -4.540 -32.279 1.00 95.62 148 PHE A N 1
ATOM 1200 C CA . PHE A 1 148 ? 23.590 -3.280 -32.979 1.00 95.62 148 PHE A CA 1
ATOM 1201 C C . PHE A 1 148 ? 23.408 -2.056 -32.080 1.00 95.62 148 PHE A C 1
ATOM 1203 O O . PHE A 1 148 ? 24.190 -1.111 -32.171 1.00 95.62 148 PHE A O 1
ATOM 1210 N N . LEU A 1 149 ? 22.420 -2.072 -31.185 1.00 94.94 149 LEU A N 1
ATOM 1211 C CA . LEU A 1 149 ? 22.208 -0.984 -30.233 1.00 94.94 149 LEU A CA 1
ATOM 1212 C C . LEU A 1 149 ? 23.332 -0.903 -29.196 1.00 94.94 149 LEU A C 1
ATOM 1214 O O . LEU A 1 149 ? 23.771 0.201 -28.890 1.00 94.94 149 LEU A O 1
ATOM 1218 N N . SER A 1 150 ? 23.853 -2.037 -28.721 1.00 93.44 150 SER A N 1
ATOM 1219 C CA . SER A 1 150 ? 24.989 -2.079 -27.787 1.00 93.44 150 SER A CA 1
ATOM 1220 C C . SER A 1 150 ? 26.295 -1.517 -28.365 1.00 93.44 150 SER A C 1
ATOM 1222 O O . SER A 1 150 ? 27.201 -1.197 -27.602 1.00 93.44 150 SER A O 1
ATOM 1224 N N . ILE A 1 151 ? 26.415 -1.3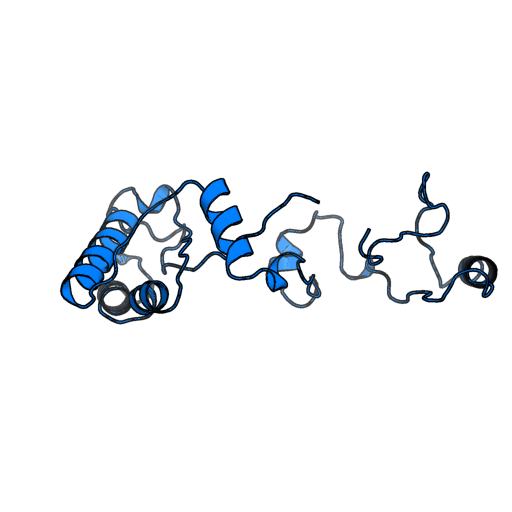90 -29.692 1.00 95.50 151 ILE A N 1
ATOM 1225 C CA . ILE A 1 151 ? 27.579 -0.761 -30.343 1.00 95.50 151 ILE A CA 1
ATOM 1226 C C . ILE A 1 151 ? 27.492 0.775 -30.275 1.00 95.50 151 ILE A C 1
ATOM 1228 O O . ILE A 1 151 ? 28.508 1.465 -30.364 1.00 95.50 151 ILE A O 1
ATOM 1232 N N . HIS A 1 152 ? 26.292 1.340 -30.121 1.00 95.94 152 HIS A N 1
ATOM 1233 C CA . HIS A 1 152 ? 26.100 2.784 -30.138 1.00 95.94 152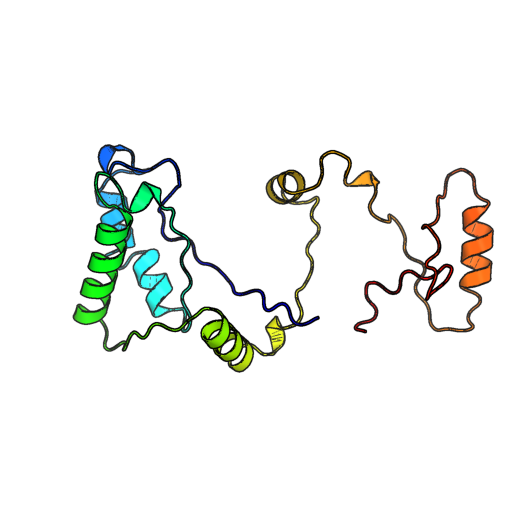 HIS A CA 1
ATOM 1234 C C . HIS A 1 152 ? 26.599 3.429 -28.826 1.00 95.94 152 HIS A C 1
ATOM 1236 O O . HIS A 1 152 ? 26.120 3.066 -27.755 1.00 95.94 152 HIS A O 1
ATOM 1242 N N . PRO A 1 153 ? 27.468 4.460 -28.864 1.00 95.81 153 PRO A N 1
ATOM 1243 C CA . PRO A 1 153 ? 28.147 4.986 -27.669 1.00 95.81 153 PRO A CA 1
ATOM 1244 C C . PRO A 1 153 ? 27.208 5.584 -26.609 1.00 95.81 153 PRO A C 1
ATOM 1246 O O . PRO A 1 153 ? 27.549 5.632 -25.432 1.00 95.81 153 PRO A O 1
ATOM 1249 N N . ASN A 1 154 ? 26.016 6.031 -27.015 1.00 94.00 154 ASN A N 1
ATOM 1250 C CA . ASN A 1 154 ? 25.012 6.594 -26.103 1.00 94.00 154 ASN A CA 1
ATOM 1251 C C . ASN A 1 154 ? 24.010 5.560 -25.563 1.00 94.00 154 ASN A C 1
ATOM 1253 O O . ASN A 1 154 ? 23.056 5.943 -24.886 1.00 94.00 154 ASN A O 1
ATOM 1257 N N . ILE A 1 155 ? 24.165 4.278 -25.900 1.00 93.56 155 ILE A N 1
ATOM 1258 C CA . ILE A 1 155 ? 23.258 3.214 -25.469 1.00 93.56 155 ILE A CA 1
ATOM 1259 C C . ILE A 1 155 ? 24.057 2.213 -24.643 1.00 93.56 155 ILE A C 1
ATOM 1261 O O . ILE A 1 155 ? 25.072 1.690 -25.082 1.00 93.56 155 ILE A O 1
ATOM 1265 N N . SER A 1 156 ? 23.574 1.946 -23.433 1.00 92.06 156 SER A N 1
ATOM 1266 C CA . SER A 1 156 ? 24.113 0.903 -22.567 1.00 92.06 156 SER A CA 1
ATOM 1267 C C . SER A 1 156 ? 23.088 -0.213 -22.443 1.00 92.06 156 SER A C 1
ATOM 1269 O O . SER A 1 156 ? 21.902 0.052 -22.225 1.00 92.06 156 SER A O 1
ATOM 1271 N N . SER A 1 157 ? 23.538 -1.452 -22.607 1.00 93.00 157 SER A N 1
ATOM 1272 C CA . SER A 1 157 ? 22.704 -2.637 -22.448 1.00 93.00 157 SER A CA 1
ATOM 1273 C C . SER A 1 157 ? 22.754 -3.178 -21.020 1.00 93.00 157 SER A C 1
ATOM 1275 O O . SER A 1 157 ? 23.584 -2.783 -20.201 1.00 93.00 157 SER A O 1
ATOM 1277 N N . ASN A 1 158 ? 21.847 -4.099 -20.702 1.00 92.75 158 ASN A N 1
ATOM 1278 C CA . ASN A 1 158 ? 21.871 -4.798 -19.424 1.00 92.75 158 ASN A CA 1
ATOM 1279 C C . ASN A 1 158 ? 23.059 -5.763 -19.312 1.00 92.75 158 ASN A C 1
ATOM 1281 O O . ASN A 1 158 ? 23.693 -6.144 -20.295 1.00 92.75 158 ASN A O 1
ATOM 1285 N N . ILE A 1 159 ? 23.327 -6.179 -18.076 1.00 92.12 159 ILE A N 1
ATOM 1286 C CA . ILE A 1 159 ? 24.274 -7.254 -17.780 1.00 92.12 159 ILE A CA 1
ATOM 1287 C C . ILE A 1 159 ? 23.630 -8.580 -18.213 1.00 92.12 159 ILE A C 1
ATOM 1289 O O . ILE A 1 159 ? 22.439 -8.778 -17.939 1.00 92.12 159 ILE A O 1
ATOM 1293 N N . PRO A 1 160 ? 24.375 -9.477 -18.883 1.00 92.19 160 PRO A N 1
ATOM 1294 C CA . PRO A 1 160 ? 23.847 -10.770 -19.279 1.00 92.19 160 PRO A CA 1
ATOM 1295 C C . PRO A 1 160 ? 23.560 -11.649 -18.057 1.00 92.19 160 PRO A C 1
ATOM 1297 O O . PRO A 1 160 ? 24.331 -11.701 -17.097 1.00 92.19 160 PRO A O 1
ATOM 1300 N N . SER A 1 161 ? 22.439 -12.354 -18.117 1.00 92.38 161 SER A N 1
ATOM 1301 C CA . SER A 1 161 ? 22.030 -13.377 -17.164 1.00 92.38 161 SER A CA 1
ATOM 1302 C C . SER A 1 161 ? 22.690 -14.718 -17.509 1.00 92.38 161 SER A C 1
ATOM 1304 O O . SER A 1 161 ? 22.763 -15.071 -18.687 1.00 92.38 161 SER A O 1
ATOM 1306 N N . PRO A 1 162 ? 23.133 -15.517 -16.521 1.00 93.56 162 PRO A N 1
ATOM 1307 C CA . PRO A 1 162 ? 23.645 -16.864 -16.778 1.00 93.56 162 PRO A CA 1
ATOM 1308 C C . PRO A 1 162 ? 22.565 -17.831 -17.294 1.00 93.56 162 PRO A C 1
ATOM 1310 O O . PRO A 1 162 ? 22.900 -18.828 -17.925 1.00 93.56 162 PRO A O 1
ATOM 1313 N N . GLU A 1 163 ? 21.285 -17.550 -17.034 1.00 93.19 163 GLU A N 1
ATOM 1314 C CA . GLU A 1 163 ? 20.161 -18.414 -17.425 1.00 93.19 163 GLU A CA 1
ATOM 1315 C C . GLU A 1 163 ? 19.498 -17.963 -18.731 1.00 93.19 163 GLU A C 1
ATOM 1317 O O . GLU A 1 163 ? 19.054 -18.785 -19.530 1.00 93.19 163 GLU A O 1
ATOM 1322 N N . THR A 1 164 ? 19.418 -16.649 -18.943 1.00 92.69 164 THR A N 1
ATOM 1323 C CA . THR A 1 164 ? 18.637 -16.033 -20.029 1.00 92.69 164 THR A CA 1
ATOM 1324 C C . THR A 1 164 ? 19.482 -15.178 -20.973 1.00 92.69 164 THR A C 1
ATOM 1326 O O . THR A 1 164 ? 18.933 -14.503 -21.840 1.00 92.69 164 THR A O 1
ATOM 1329 N N . PHE A 1 165 ? 20.812 -15.237 -20.845 1.00 92.88 165 PHE A N 1
ATOM 1330 C CA . PHE A 1 165 ? 21.774 -14.527 -21.692 1.00 92.88 165 PHE A CA 1
ATOM 1331 C C . PHE A 1 165 ? 21.478 -13.020 -21.752 1.00 92.88 165 PHE A C 1
ATOM 1333 O O . PHE A 1 165 ? 21.463 -12.365 -20.712 1.00 92.88 165 PHE A O 1
ATOM 1340 N N . GLU A 1 166 ? 21.254 -12.436 -22.929 1.00 92.12 166 GLU A N 1
ATOM 1341 C CA . GLU A 1 166 ? 20.924 -11.016 -23.072 1.00 92.12 166 GLU A CA 1
ATOM 1342 C C . GLU A 1 166 ? 19.540 -10.636 -22.515 1.00 92.12 166 GLU A C 1
ATOM 1344 O O . GLU A 1 166 ? 19.302 -9.465 -22.210 1.00 92.12 166 GLU A O 1
ATOM 1349 N N . GLU A 1 167 ? 18.624 -11.592 -22.350 1.00 92.62 167 GLU A N 1
ATOM 1350 C CA . GLU A 1 167 ? 17.255 -11.320 -21.918 1.00 92.62 167 GLU A CA 1
ATOM 1351 C C . GLU A 1 167 ? 17.144 -11.226 -20.388 1.00 92.62 167 GLU A C 1
ATOM 1353 O O . GLU A 1 167 ? 17.657 -12.068 -19.657 1.00 92.62 167 GLU A O 1
ATOM 1358 N N . ILE A 1 168 ? 16.402 -10.236 -19.879 1.00 92.00 168 ILE A N 1
ATOM 1359 C CA . ILE A 1 168 ? 16.117 -10.112 -18.433 1.00 92.00 168 ILE A CA 1
ATOM 1360 C C . ILE A 1 168 ? 14.870 -10.914 -18.034 1.00 92.00 168 ILE A C 1
ATOM 1362 O O . ILE A 1 168 ? 14.785 -11.420 -16.922 1.00 92.00 168 ILE A O 1
ATOM 1366 N N . GLN A 1 169 ? 13.875 -11.000 -18.925 1.00 89.81 169 GLN A N 1
ATOM 1367 C CA . GLN A 1 169 ? 12.615 -11.717 -18.687 1.00 89.81 169 GLN A CA 1
ATOM 1368 C C . GLN A 1 169 ? 11.808 -11.262 -17.445 1.00 89.81 169 GLN A C 1
ATOM 1370 O O . GLN A 1 169 ? 10.945 -11.986 -16.969 1.00 89.81 169 GLN A O 1
ATOM 1375 N N . PHE A 1 170 ? 12.012 -10.033 -16.957 1.00 89.19 170 PHE A N 1
ATOM 1376 C CA . PHE A 1 170 ? 11.406 -9.549 -15.705 1.00 89.19 170 PHE A CA 1
ATOM 1377 C C . PHE A 1 170 ? 9.863 -9.499 -15.706 1.00 89.19 170 PHE A C 1
ATOM 1379 O O . PHE A 1 170 ? 9.240 -9.845 -14.709 1.00 89.19 170 PHE A O 1
ATOM 1386 N N . PHE A 1 171 ? 9.235 -9.077 -16.812 1.00 87.44 171 PHE A N 1
ATOM 1387 C CA . PHE A 1 171 ? 7.777 -8.872 -16.902 1.00 87.44 171 PHE A CA 1
ATOM 1388 C C . PHE A 1 171 ? 7.015 -10.037 -17.561 1.00 87.44 171 PHE A C 1
ATOM 1390 O O . PHE A 1 171 ? 5.848 -9.885 -17.909 1.00 87.44 171 PHE A O 1
ATOM 1397 N N . ASN A 1 172 ? 7.646 -11.193 -17.793 1.00 82.94 172 ASN A N 1
ATOM 1398 C CA . ASN A 1 172 ? 7.056 -12.257 -18.619 1.00 82.94 172 ASN A CA 1
ATOM 1399 C C . ASN A 1 172 ? 6.061 -13.180 -17.880 1.00 82.94 172 ASN A C 1
ATOM 1401 O O . ASN A 1 172 ? 5.663 -14.204 -18.433 1.00 82.94 172 ASN A O 1
ATOM 1405 N N . GLY A 1 173 ? 5.678 -12.849 -16.641 1.00 68.25 173 GLY A N 1
ATOM 1406 C CA . GLY A 1 173 ? 4.695 -13.609 -15.865 1.00 68.25 173 GLY A CA 1
ATOM 1407 C C . GLY A 1 173 ? 5.142 -15.022 -15.457 1.00 68.25 173 GLY A C 1
ATOM 1408 O O . GLY A 1 173 ? 4.300 -15.800 -15.000 1.00 68.25 173 GLY A O 1
ATOM 1409 N N . ARG A 1 174 ? 6.436 -15.368 -15.581 1.00 58.84 174 ARG A N 1
ATOM 1410 C CA . ARG A 1 174 ? 7.020 -16.662 -15.162 1.00 58.84 174 ARG A CA 1
ATOM 1411 C C . ARG A 1 174 ? 7.553 -16.723 -13.752 1.0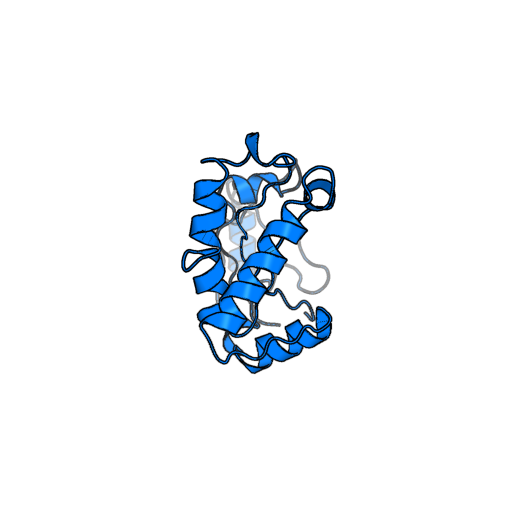0 58.84 174 ARG A C 1
ATOM 1413 O O . ARG A 1 174 ? 7.872 -15.669 -13.152 1.00 58.84 174 ARG A O 1
#

Sequence (174 aa):
RNIMVLPRQTCGLFTHTILISRYPGGREKLDESIQGGELFQTFVYNPINIFMSHMSNYGNDRLALYTFESVIKFLRCWTNLKLSSAPPHVLAEKYFSLYPEEADPVWGNPCHDPRHKKIWSHNKTCEQLPRFLVIGPQKTGTTALYTFLSIHPNISSNIPSPETFEEIQFFNGR

InterPro domains:
  IPR000863 Sulfotransferase domain [PF00685] (130-172)
  IPR021930 Heparan sulphate-N-deacetylase, deacetylase domain [PF12062] (1-40)
  IPR027417 P-loop containing nucleoside triphosphate hydrolase [G3DSA:3.40.50.300] (104-174)
  IPR027417 P-loop containing nucleoside triphosphate hydrolase [SSF52540] (105-173)
  IPR037359 Heparan sulfate sulfotransferase [PTHR10605] (101-173)

Organism: Triatoma infestans (NCBI:txid30076)

Radius of gyration: 24.05 Å; chains: 1; bounding box: 52×36×64 Å

Foldseek 3Di:
DPDQDDDEDELQEDPPCLDQCPRVVGDVVLVQCLQPRVVLVQPVVDPAYHYDDDPSCCPDVVVVCVNVVSSVVNCVVPHPDDDDDDDPVVSRVVVCVVVVVPRDPDDDDLVVDVVSVVPDDPPDDPVPDDPDDDDDDPPPCSVVVLVVQCVDPVDHADDADPVHGSDPCPPVVD

Secondary structure (DSSP, 8-state):
--------B--S--TT--SGGGSTTHHHHHHHHHTTSHHHHHHHH-SS--B---GGGGSTT-HHHHHHHHHHHHHHHH---------HHHHHHHHHHH-GGGSS-----TTS-HHHHHTS-TT--GGGS-S------TTSSHHHHHHHHHHSTT--PPPPBTTTBT---TTS--

pLDDT: mean 91.67, std 5.93, range [56.69, 97.94]